Protein AF-A0A2G9TLR8-F1 (afdb_monomer_lite)

InterPro domains:
  IPR001030 Aconitase/3-isopropylmalate dehydratase large subunit, alpha/beta/alpha domain [PF00330] (1-109)
  IPR006249 Aconitase/Iron-responsive element-binding protein 2 [PTHR11670] (1-155)
  IPR015931 Aconitase/3-isopropylmalate dehydratase large subunit, alpha/beta/alpha, subdomain 1/3 [G3DSA:3.30.499.10] (1-155)
  IPR018136 Aconitase family, 4Fe-4S cluster binding site [PS01244] (40-53)
  IPR036008 Aconitase, iron-sulfur domain [SSF53732] (1-154)

Organism: Teladorsagia circumcincta (NCBI:txid45464)

Secondary structure (DSSP, 8-state):
-GGGT----TT----B--SSHHHHHHHHHTT-HHHHHHTT--B--SSSGGGGT---PPPHHHHHHHHHTT---EEEESSS---TTTS-TT--EEEE--HHHHHHHHHH--TTS-TTSEEEE-TTS-EEEHHHHPPPHHHHHHHHHHH--GGGG--

Structure (mmCIF, N/CA/C/O backbone):
data_AF-A0A2G9TLR8-F1
#
_entry.id   AF-A0A2G9TLR8-F1
#
loop_
_atom_site.group_PDB
_atom_site.id
_atom_site.type_symbol
_atom_site.label_atom_id
_atom_site.label_alt_id
_atom_site.label_comp_id
_atom_site.label_asym_id
_atom_site.label_entity_id
_atom_site.label_seq_id
_atom_site.pdbx_PDB_ins_code
_atom_site.Cartn_x
_atom_site.Cartn_y
_atom_site.Cartn_z
_atom_site.occupancy
_atom_site.B_iso_or_equiv
_atom_site.auth_seq_id
_atom_site.auth_comp_id
_atom_site.auth_asym_id
_atom_site.auth_atom_id
_atom_site.pdbx_PDB_model_num
ATOM 1 N N . ALA A 1 1 ? -7.104 -1.362 -9.140 1.00 96.25 1 ALA A N 1
ATOM 2 C CA . ALA A 1 1 ? -7.588 -0.629 -7.942 1.00 96.25 1 ALA A CA 1
ATOM 3 C C . ALA A 1 1 ? -7.954 0.818 -8.272 1.00 96.25 1 ALA A C 1
ATOM 5 O O . ALA A 1 1 ? -9.134 1.130 -8.304 1.00 96.25 1 ALA A O 1
ATOM 6 N N . VAL A 1 2 ? -6.984 1.682 -8.585 1.00 97.75 2 VAL A N 1
ATOM 7 C CA . VAL A 1 2 ? -7.238 3.103 -8.905 1.00 97.75 2 VAL A CA 1
ATOM 8 C C . VAL A 1 2 ? -8.200 3.299 -10.082 1.00 97.75 2 VAL A C 1
ATOM 10 O O . VAL A 1 2 ? -9.046 4.185 -10.034 1.00 97.75 2 VAL A O 1
ATOM 13 N N . GLU A 1 3 ? -8.108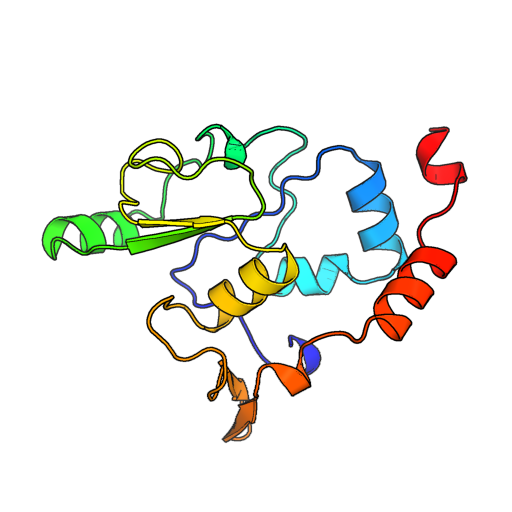 2.470 -11.124 1.00 97.31 3 GLU A N 1
ATOM 14 C CA . GLU A 1 3 ? -9.030 2.518 -12.274 1.00 97.31 3 GLU A CA 1
ATOM 15 C C . GLU A 1 3 ? -10.479 2.171 -11.902 1.00 97.31 3 GLU A C 1
ATOM 17 O O . GLU A 1 3 ? -11.409 2.634 -12.551 1.00 97.31 3 GLU A O 1
ATOM 22 N N . LEU A 1 4 ? -10.675 1.416 -10.816 1.00 97.06 4 LEU A N 1
ATOM 23 C CA . LEU A 1 4 ? -11.990 1.130 -10.234 1.00 97.06 4 LEU A CA 1
ATOM 24 C C . LEU A 1 4 ? -12.455 2.245 -9.275 1.00 97.06 4 LEU A C 1
ATOM 26 O O . LEU A 1 4 ? -13.472 2.099 -8.605 1.00 97.06 4 LEU A O 1
ATOM 30 N N . GLY A 1 5 ? -11.701 3.344 -9.168 1.00 97.12 5 GLY A N 1
ATOM 31 C CA . GLY A 1 5 ? -11.995 4.454 -8.263 1.00 97.12 5 GLY A CA 1
ATOM 32 C C . GLY A 1 5 ? -11.666 4.174 -6.797 1.00 97.12 5 GLY A C 1
ATOM 33 O O . GLY A 1 5 ? -12.200 4.855 -5.929 1.00 97.12 5 GLY A O 1
ATOM 34 N N . LEU A 1 6 ? -10.825 3.173 -6.508 1.00 97.81 6 LEU A N 1
ATOM 35 C CA . LEU A 1 6 ? -10.418 2.864 -5.137 1.00 97.81 6 LEU A CA 1
ATOM 36 C C . LEU A 1 6 ? -9.254 3.740 -4.671 1.00 97.81 6 LEU A C 1
ATOM 38 O O . LEU A 1 6 ? -8.334 4.028 -5.441 1.00 97.81 6 LEU A O 1
ATOM 42 N N . GLU A 1 7 ? -9.270 4.065 -3.381 1.00 97.56 7 GLU A N 1
ATOM 43 C CA . GLU A 1 7 ? -8.266 4.878 -2.692 1.00 97.56 7 GLU A CA 1
ATOM 44 C C . GLU A 1 7 ? -7.835 4.202 -1.382 1.00 97.56 7 GLU A C 1
ATOM 46 O O . GLU A 1 7 ? -8.571 3.391 -0.811 1.00 97.56 7 GLU A O 1
ATOM 51 N N . SER A 1 8 ? -6.626 4.514 -0.909 1.00 97.75 8 SER A N 1
ATOM 52 C CA . SER A 1 8 ? -6.204 4.133 0.444 1.00 97.75 8 SER A CA 1
ATOM 53 C C . SER A 1 8 ? -7.057 4.868 1.479 1.00 97.75 8 SER A C 1
ATOM 55 O O . SER A 1 8 ? -7.471 6.003 1.250 1.00 97.75 8 SER A O 1
ATOM 57 N N . GLN A 1 9 ? -7.292 4.258 2.642 1.00 96.69 9 GLN A N 1
ATOM 58 C CA . GLN A 1 9 ? -7.989 4.945 3.726 1.00 96.69 9 GLN A CA 1
ATOM 59 C C . GLN A 1 9 ? -7.203 6.187 4.171 1.00 96.69 9 GLN A C 1
ATOM 61 O O . GLN A 1 9 ? -5.986 6.089 4.358 1.00 96.69 9 GLN A O 1
ATOM 66 N N . PRO A 1 10 ? -7.877 7.322 4.429 1.00 94.25 10 PRO A N 1
ATOM 67 C CA . PRO A 1 10 ? -7.221 8.616 4.633 1.00 94.25 10 PRO A CA 1
ATOM 68 C C . PRO A 1 10 ? -6.327 8.675 5.878 1.00 94.25 10 PRO A C 1
ATOM 70 O O . PRO A 1 10 ? -5.382 9.448 5.915 1.00 94.25 10 PRO A O 1
ATOM 73 N N . PHE A 1 11 ? -6.591 7.839 6.884 1.00 93.62 11 PHE A N 1
ATOM 74 C CA . PHE A 1 11 ? -5.785 7.739 8.106 1.00 93.62 11 PHE A CA 1
ATOM 75 C C . PHE A 1 11 ? -4.569 6.803 7.968 1.00 93.62 11 PHE A C 1
ATOM 77 O O . PHE A 1 11 ? -3.835 6.591 8.935 1.00 93.62 11 PHE A O 1
ATOM 84 N N . THR A 1 12 ? -4.370 6.175 6.804 1.00 95.88 12 THR A N 1
ATOM 85 C CA . THR A 1 12 ? -3.268 5.232 6.594 1.00 95.88 12 THR A CA 1
ATOM 86 C C . THR A 1 12 ? -2.026 5.962 6.113 1.00 95.88 12 THR A C 1
ATOM 88 O O . THR A 1 12 ? -1.997 6.508 5.014 1.00 95.88 12 THR A O 1
ATOM 91 N N . LYS A 1 13 ? -0.943 5.872 6.887 1.00 97.25 13 LYS A N 1
ATOM 92 C CA . LYS A 1 13 ? 0.371 6.336 6.445 1.00 97.25 13 LYS A CA 1
ATOM 93 C C . LYS A 1 13 ? 1.013 5.332 5.486 1.00 97.25 13 LYS A C 1
ATOM 95 O O . LYS A 1 13 ? 1.544 4.305 5.909 1.00 97.25 13 LYS A O 1
ATOM 100 N N . THR A 1 14 ? 1.000 5.650 4.198 1.00 97.75 14 THR A N 1
ATOM 101 C CA . THR A 1 14 ? 1.627 4.855 3.134 1.00 97.75 14 THR A CA 1
ATOM 102 C C . THR A 1 14 ? 3.005 5.399 2.762 1.00 97.75 14 THR A C 1
ATOM 104 O O . THR A 1 14 ? 3.245 6.605 2.786 1.00 97.75 14 THR A O 1
ATOM 107 N N . SER A 1 15 ? 3.937 4.520 2.393 1.00 97.69 15 SER A N 1
ATOM 108 C CA . SER A 1 15 ? 5.247 4.927 1.880 1.00 97.69 15 SER A CA 1
ATOM 109 C C . SER A 1 15 ? 5.835 3.883 0.936 1.00 97.69 15 SER A C 1
ATOM 111 O O . SER A 1 15 ? 5.637 2.681 1.111 1.00 97.69 15 SER A O 1
ATOM 113 N N . LEU A 1 16 ? 6.586 4.348 -0.064 1.00 98.38 16 LEU A N 1
ATOM 114 C CA . LEU A 1 16 ? 7.414 3.513 -0.927 1.00 98.38 16 LEU A CA 1
ATOM 115 C C . LEU A 1 16 ? 8.881 3.882 -0.693 1.00 98.38 16 LEU A C 1
ATOM 117 O O . LEU A 1 16 ? 9.289 5.023 -0.900 1.00 98.38 16 LEU A O 1
ATOM 121 N N . SER A 1 17 ? 9.682 2.923 -0.231 1.00 98.00 17 SER A N 1
ATOM 122 C CA . SER A 1 17 ? 11.109 3.125 0.055 1.00 98.00 17 SER A CA 1
ATOM 123 C C . SER A 1 17 ? 11.953 2.113 -0.714 1.00 98.00 17 SER A C 1
ATOM 125 O O . SER A 1 17 ? 12.267 1.047 -0.179 1.00 98.00 17 SER A O 1
ATOM 127 N N . PRO A 1 18 ? 12.274 2.380 -1.993 1.00 97.38 18 PRO A N 1
ATOM 128 C CA . PRO A 1 18 ? 13.015 1.425 -2.797 1.00 97.38 18 PRO A CA 1
ATOM 129 C C . PRO A 1 18 ? 14.457 1.233 -2.321 1.00 97.38 18 PRO A C 1
ATOM 131 O O . PRO A 1 18 ? 15.094 2.152 -1.809 1.00 97.38 18 PRO A O 1
ATOM 134 N N . GLY A 1 19 ? 15.011 0.043 -2.559 1.00 95.94 19 GLY A N 1
ATOM 135 C CA . GLY A 1 19 ? 16.422 -0.237 -2.272 1.00 95.94 19 GLY A CA 1
ATOM 136 C C . GLY A 1 19 ? 17.399 0.425 -3.252 1.00 95.94 19 GLY A C 1
ATOM 137 O O . GLY A 1 19 ? 18.567 0.605 -2.921 1.00 95.94 19 GLY A O 1
ATOM 138 N N . SER A 1 20 ? 16.938 0.792 -4.451 1.00 96.12 20 SER A N 1
ATOM 139 C CA . SER A 1 20 ? 17.745 1.454 -5.479 1.00 96.12 20 SER A CA 1
ATOM 140 C C . SER A 1 20 ? 16.880 2.313 -6.404 1.00 96.12 20 SER A C 1
ATOM 142 O O . SER A 1 20 ? 15.669 2.106 -6.511 1.00 96.12 20 SER A O 1
ATOM 144 N N . GLY A 1 21 ? 17.516 3.243 -7.124 1.00 95.00 21 GLY A N 1
ATOM 145 C CA . GLY A 1 21 ? 16.857 4.070 -8.143 1.00 95.00 21 GLY A CA 1
ATOM 146 C C . GLY A 1 21 ? 16.304 3.279 -9.332 1.00 95.00 21 GLY A C 1
ATOM 147 O O . GLY A 1 21 ? 15.387 3.748 -9.999 1.00 95.00 21 GLY A O 1
ATOM 148 N N . VAL A 1 22 ? 16.799 2.058 -9.572 1.00 96.19 22 VAL A N 1
ATOM 149 C CA . VAL A 1 22 ? 16.319 1.180 -10.655 1.00 96.19 22 VAL A CA 1
ATOM 150 C C . VAL A 1 22 ? 14.833 0.865 -10.503 1.00 96.19 22 VAL A C 1
ATOM 152 O O . VAL A 1 22 ? 14.115 0.809 -11.497 1.00 96.19 22 VAL A O 1
ATOM 155 N N . VAL A 1 23 ? 14.369 0.715 -9.259 1.00 96.56 23 VAL A N 1
ATOM 156 C CA . VAL A 1 23 ? 12.956 0.469 -8.950 1.00 96.56 23 VAL A CA 1
ATOM 157 C C . VAL A 1 23 ? 12.077 1.610 -9.428 1.00 96.56 23 VAL A C 1
ATOM 159 O O . VAL A 1 23 ? 11.093 1.384 -10.124 1.00 96.56 23 VAL A O 1
ATOM 162 N N . THR A 1 24 ? 12.460 2.840 -9.101 1.00 96.50 24 THR A N 1
ATOM 163 C CA . THR A 1 24 ? 11.739 4.029 -9.553 1.00 96.50 24 THR A CA 1
ATOM 164 C C . THR A 1 24 ? 11.716 4.093 -11.076 1.00 96.50 24 THR A C 1
ATOM 166 O O . THR A 1 24 ? 10.641 4.241 -11.644 1.00 96.50 24 THR A O 1
ATOM 169 N N . LYS A 1 25 ? 12.860 3.855 -11.738 1.00 95.69 25 LYS A N 1
ATOM 170 C CA . LYS A 1 25 ? 12.950 3.862 -13.207 1.00 95.69 25 LYS A CA 1
ATOM 171 C C . LYS A 1 25 ? 11.966 2.884 -13.850 1.00 95.69 25 LYS A C 1
ATOM 173 O O . LYS A 1 25 ? 11.202 3.299 -14.717 1.00 95.69 25 LYS A O 1
ATOM 178 N N . TYR A 1 26 ? 11.941 1.610 -13.435 1.00 96.50 26 TYR A N 1
ATOM 179 C CA . TYR A 1 26 ? 11.021 0.649 -14.060 1.00 96.50 26 TYR A CA 1
ATOM 180 C C . TYR A 1 26 ? 9.547 0.931 -13.720 1.00 96.50 26 TYR A C 1
ATOM 182 O O . TYR A 1 26 ? 8.675 0.654 -14.542 1.00 96.50 26 TYR A O 1
ATOM 190 N N . LEU A 1 27 ? 9.239 1.506 -12.549 1.00 97.44 27 LEU A N 1
ATOM 191 C CA . LEU A 1 27 ? 7.870 1.901 -12.184 1.00 97.44 27 LEU A CA 1
ATOM 192 C C . LEU A 1 27 ? 7.390 3.132 -12.966 1.00 97.44 27 LEU A C 1
ATOM 194 O O . LEU A 1 27 ? 6.206 3.229 -13.283 1.00 97.44 27 LEU A O 1
ATOM 198 N N . GLU A 1 28 ? 8.288 4.063 -13.287 1.00 96.31 28 GLU A N 1
ATOM 199 C CA . GLU A 1 28 ? 7.993 5.234 -14.116 1.00 96.31 28 GLU A CA 1
ATOM 200 C C . GLU A 1 28 ? 7.721 4.833 -15.565 1.00 96.31 28 GLU A C 1
ATOM 202 O O . GLU A 1 28 ? 6.664 5.162 -16.101 1.00 96.31 28 GLU A O 1
ATOM 207 N N . VAL A 1 29 ? 8.632 4.080 -16.191 1.00 96.38 29 VAL A N 1
ATOM 208 C CA . VAL A 1 29 ? 8.490 3.701 -17.611 1.00 96.38 29 VAL A CA 1
ATOM 209 C C . VAL A 1 29 ? 7.352 2.711 -17.857 1.00 96.38 29 VAL A C 1
ATOM 211 O O . VAL A 1 29 ? 6.778 2.721 -18.941 1.00 96.38 29 VAL A O 1
ATOM 214 N N . SER A 1 30 ? 6.998 1.885 -16.865 1.00 96.50 30 SER A N 1
ATOM 215 C CA . SER A 1 30 ? 5.812 1.014 -16.929 1.00 96.50 30 SER A CA 1
ATOM 216 C C . SER A 1 30 ? 4.497 1.764 -16.710 1.00 96.50 30 SER A C 1
ATOM 218 O O . SER A 1 30 ? 3.425 1.181 -16.856 1.00 96.50 30 SER A O 1
ATOM 220 N N . GLY A 1 31 ? 4.553 3.043 -16.322 1.00 97.25 31 GLY A N 1
ATOM 221 C CA . GLY A 1 31 ? 3.375 3.840 -15.996 1.00 97.25 31 GLY A CA 1
ATOM 222 C C . GLY A 1 31 ? 2.703 3.461 -14.674 1.00 97.25 31 GLY A C 1
ATOM 223 O O . GLY A 1 31 ? 1.629 3.979 -14.388 1.00 97.25 31 GLY A O 1
ATOM 224 N N . LEU A 1 32 ? 3.308 2.597 -13.849 1.00 97.44 32 LEU A N 1
ATOM 225 C CA . LEU A 1 32 ? 2.738 2.140 -12.575 1.00 97.44 32 LEU A CA 1
ATOM 226 C C . LEU A 1 32 ? 2.936 3.140 -11.427 1.00 97.44 32 LEU A C 1
ATOM 228 O O . LEU A 1 32 ? 2.103 3.203 -10.519 1.00 97.44 32 LEU A O 1
ATOM 232 N N . LEU A 1 33 ? 4.013 3.936 -11.449 1.00 98.06 33 LEU A N 1
ATOM 233 C CA . LEU A 1 33 ? 4.317 4.875 -10.364 1.00 98.06 33 LEU A CA 1
ATOM 234 C C . LEU A 1 33 ? 3.182 5.887 -10.094 1.00 98.06 33 LEU A C 1
ATOM 236 O O . LEU A 1 33 ? 2.831 6.046 -8.924 1.00 98.06 33 LEU A O 1
ATOM 240 N N . PRO A 1 34 ? 2.550 6.525 -11.102 1.00 98.38 34 PRO A N 1
ATOM 241 C CA . PRO A 1 34 ? 1.422 7.429 -10.865 1.00 98.38 34 PRO A CA 1
ATOM 242 C C . PRO A 1 34 ? 0.244 6.771 -10.131 1.00 98.38 34 PRO A C 1
ATOM 244 O O . PRO A 1 34 ? -0.391 7.403 -9.286 1.00 98.38 34 PRO A O 1
ATOM 247 N N . PHE A 1 35 ? -0.036 5.491 -10.397 1.00 98.19 35 PHE A N 1
ATOM 248 C CA . PHE A 1 35 ? -1.100 4.758 -9.706 1.00 98.19 35 PHE A CA 1
ATOM 249 C C . PHE A 1 35 ? -0.739 4.469 -8.246 1.00 98.19 35 PHE A C 1
ATOM 251 O O . PHE A 1 35 ? -1.583 4.626 -7.366 1.00 98.19 35 PHE A O 1
ATOM 258 N N . LEU A 1 36 ? 0.518 4.104 -7.973 1.00 98.44 36 LEU A N 1
ATOM 259 C CA . LEU A 1 36 ? 1.021 3.938 -6.606 1.00 98.44 36 LEU A CA 1
ATOM 260 C C . LEU A 1 36 ? 0.950 5.258 -5.828 1.00 98.44 36 LEU A C 1
ATOM 262 O O . LEU A 1 36 ? 0.455 5.285 -4.704 1.00 98.44 36 LEU A O 1
ATOM 266 N N . GLN A 1 37 ? 1.365 6.363 -6.448 1.00 98.19 37 GLN A N 1
ATOM 267 C CA . GLN A 1 37 ? 1.293 7.699 -5.854 1.00 98.19 37 GLN A CA 1
ATOM 268 C C . GLN A 1 37 ? -0.147 8.133 -5.571 1.00 98.19 37 GLN A C 1
ATOM 270 O O . GLN A 1 37 ? -0.405 8.701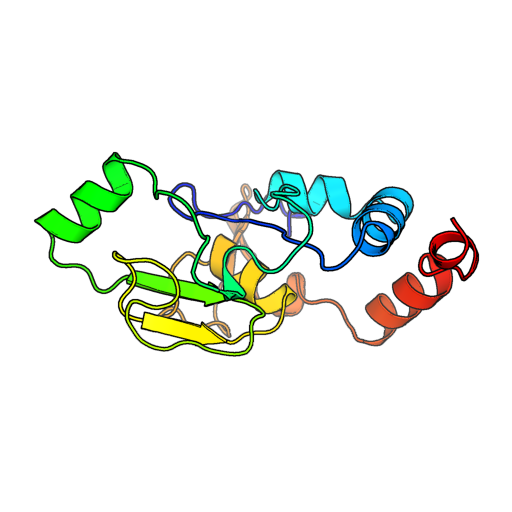 -4.517 1.00 98.19 37 GLN A O 1
ATOM 275 N N . LYS A 1 38 ? -1.106 7.811 -6.449 1.00 98.06 38 LYS A N 1
ATOM 276 C CA . LYS A 1 38 ? -2.529 8.086 -6.197 1.00 98.06 38 LYS A CA 1
ATOM 277 C C . LYS A 1 38 ? -3.091 7.305 -5.001 1.00 98.06 38 LYS A C 1
ATOM 279 O O . LYS A 1 38 ? -4.025 7.768 -4.361 1.00 98.06 38 LYS A O 1
ATOM 284 N N . LEU A 1 39 ? -2.497 6.162 -4.658 1.00 98.19 39 LEU A N 1
ATOM 285 C CA . LEU A 1 39 ? -2.792 5.420 -3.426 1.00 98.19 39 LEU A CA 1
ATOM 286 C C . LEU A 1 39 ? -1.959 5.891 -2.216 1.00 98.19 39 LEU A C 1
ATOM 288 O O . LEU A 1 39 ? -2.015 5.257 -1.164 1.00 98.19 39 LEU A O 1
ATOM 292 N N . GLY A 1 40 ? -1.179 6.966 -2.357 1.00 97.62 40 GLY A N 1
ATOM 293 C CA . GLY A 1 40 ? -0.323 7.540 -1.315 1.00 97.62 40 GLY A CA 1
ATOM 294 C C . GLY A 1 40 ? 1.078 6.921 -1.214 1.00 97.62 40 GLY A C 1
ATOM 295 O O . GLY A 1 40 ? 1.877 7.330 -0.368 1.00 97.62 40 GLY A O 1
ATOM 296 N N . PHE A 1 41 ? 1.434 5.951 -2.061 1.00 98.38 41 PHE A N 1
ATOM 297 C CA . PHE A 1 41 ? 2.761 5.321 -2.077 1.00 98.38 41 PHE A CA 1
ATOM 298 C C . PHE A 1 41 ? 3.773 6.175 -2.849 1.00 98.38 41 PHE A C 1
ATOM 300 O O . PHE A 1 41 ? 4.283 5.798 -3.905 1.00 98.38 41 PHE A O 1
ATOM 307 N N . HIS A 1 42 ? 4.073 7.351 -2.304 1.00 97.31 42 HIS A N 1
ATOM 308 C CA . HIS A 1 42 ? 5.133 8.214 -2.810 1.00 97.31 42 HIS A CA 1
ATOM 309 C C . HIS A 1 42 ? 6.517 7.661 -2.460 1.00 97.31 42 HIS A C 1
ATOM 311 O O . HIS A 1 42 ? 6.703 7.002 -1.431 1.00 97.31 42 HIS A O 1
ATOM 317 N N . ILE A 1 43 ? 7.503 7.976 -3.306 1.00 97.88 43 ILE A N 1
ATOM 318 C CA . ILE A 1 43 ? 8.912 7.695 -3.027 1.00 97.88 43 ILE A CA 1
ATOM 319 C C . ILE A 1 43 ? 9.332 8.532 -1.817 1.00 97.88 43 ILE A C 1
ATOM 321 O O . ILE A 1 43 ? 9.537 9.737 -1.924 1.00 97.88 43 ILE A O 1
ATOM 325 N N . ALA A 1 44 ? 9.450 7.880 -0.665 1.00 96.12 44 ALA A N 1
ATOM 326 C CA . ALA A 1 44 ? 9.855 8.514 0.587 1.00 96.12 44 ALA A CA 1
ATOM 327 C C . ALA A 1 44 ? 11.383 8.638 0.711 1.00 96.12 44 ALA A C 1
ATOM 329 O O . ALA A 1 44 ? 11.886 9.442 1.490 1.00 96.12 44 ALA A O 1
ATOM 330 N N . GLY A 1 45 ? 12.128 7.821 -0.037 1.00 96.31 45 GLY A N 1
ATOM 331 C CA . GLY A 1 45 ? 13.587 7.800 -0.035 1.00 96.31 45 GLY A CA 1
ATOM 332 C C . GLY A 1 45 ? 14.142 6.437 -0.433 1.00 96.31 45 GLY A C 1
ATOM 333 O O . GLY A 1 45 ? 13.402 5.458 -0.529 1.00 96.31 45 GLY A O 1
ATOM 334 N N . TYR A 1 46 ? 15.456 6.380 -0.647 1.00 96.75 46 TYR A N 1
ATOM 335 C CA . TYR A 1 46 ? 16.166 5.155 -1.008 1.00 96.75 46 TYR A CA 1
ATOM 336 C C . TYR A 1 46 ? 16.951 4.625 0.190 1.00 96.75 46 TYR A C 1
ATOM 338 O O . TYR A 1 46 ? 17.853 5.299 0.687 1.00 96.75 46 TYR A O 1
ATOM 346 N N . GLY A 1 47 ? 16.609 3.427 0.664 1.00 94.44 47 GLY A N 1
ATOM 347 C CA . GLY A 1 47 ? 17.260 2.803 1.817 1.00 94.44 47 GLY A CA 1
ATOM 348 C C . GLY A 1 47 ? 16.286 2.145 2.791 1.00 94.44 47 GLY A C 1
ATOM 349 O O . GLY A 1 47 ? 15.126 1.898 2.478 1.00 94.44 47 GLY A O 1
ATOM 350 N N . CYS A 1 48 ? 16.774 1.838 3.995 1.00 92.94 48 CYS A N 1
ATOM 351 C CA . CYS A 1 48 ? 16.062 0.979 4.944 1.00 92.94 48 CYS A CA 1
ATOM 352 C C . CYS A 1 48 ? 14.738 1.563 5.479 1.00 92.94 48 CYS A C 1
ATOM 354 O O . CYS A 1 48 ? 13.782 0.810 5.651 1.00 92.94 48 CYS A O 1
ATOM 356 N N . MET A 1 49 ? 14.674 2.870 5.762 1.00 96.19 49 MET A N 1
ATOM 357 C CA . MET A 1 49 ? 13.453 3.595 6.172 1.00 96.19 49 MET A CA 1
ATOM 358 C C . MET A 1 49 ? 12.614 2.840 7.233 1.00 96.19 49 MET A C 1
ATOM 360 O O . MET A 1 49 ? 13.151 2.402 8.257 1.00 96.19 49 MET A O 1
ATOM 364 N N . THR A 1 50 ? 11.313 2.638 6.993 1.00 96.12 50 THR A N 1
ATOM 365 C CA . THR A 1 50 ? 10.382 1.928 7.886 1.00 96.12 50 THR A CA 1
ATOM 366 C C . THR A 1 50 ? 10.887 0.549 8.324 1.00 96.12 50 THR A C 1
ATOM 368 O O . THR A 1 50 ? 10.641 0.149 9.458 1.00 96.12 50 THR A O 1
ATOM 371 N N . CYS A 1 51 ? 11.655 -0.166 7.489 1.00 94.50 51 CYS A N 1
ATOM 372 C CA . CYS A 1 51 ? 12.172 -1.504 7.814 1.00 94.50 51 CYS A CA 1
ATOM 373 C C . CYS A 1 51 ? 13.061 -1.510 9.076 1.00 94.50 51 CYS A C 1
ATOM 375 O O . CYS A 1 51 ? 13.115 -2.498 9.810 1.00 94.50 51 CYS A O 1
ATOM 377 N N . ILE A 1 52 ? 13.741 -0.394 9.366 1.00 94.31 52 ILE A N 1
ATOM 378 C CA . ILE A 1 52 ? 14.572 -0.234 10.570 1.00 94.31 52 ILE A CA 1
ATOM 379 C C . ILE A 1 52 ? 13.934 0.651 11.648 1.00 94.3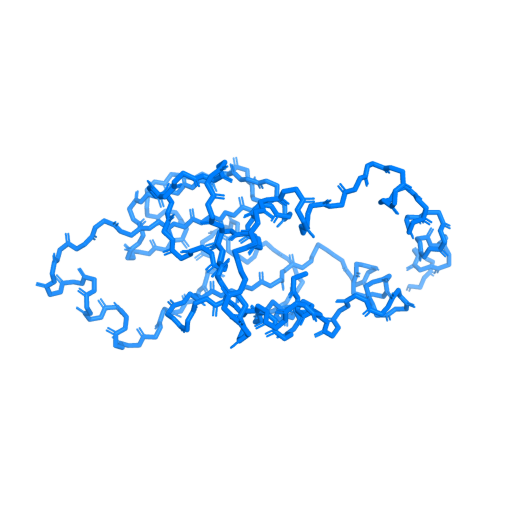1 52 ILE A C 1
ATOM 381 O O . ILE A 1 52 ? 14.609 0.966 12.625 1.00 94.31 52 ILE A O 1
ATOM 385 N N . GLY A 1 53 ? 12.665 1.030 11.487 1.00 94.44 53 GLY A N 1
ATOM 386 C CA . GLY A 1 53 ? 11.961 1.926 12.408 1.00 94.44 53 GLY A CA 1
ATOM 387 C C . GLY A 1 53 ? 12.066 3.410 12.071 1.00 94.44 53 GLY A C 1
ATOM 388 O O . GLY A 1 53 ? 11.490 4.232 12.776 1.00 94.44 53 GLY A O 1
ATOM 389 N N . ASN A 1 54 ? 12.735 3.775 10.971 1.00 95.31 54 ASN A N 1
ATOM 390 C CA . ASN A 1 54 ? 12.748 5.153 10.471 1.00 95.31 54 ASN A CA 1
ATOM 391 C C . ASN A 1 54 ? 11.469 5.429 9.670 1.00 95.31 54 ASN A C 1
ATOM 393 O O . ASN A 1 54 ? 11.509 5.695 8.470 1.00 95.31 54 ASN A O 1
ATOM 397 N N . SER A 1 55 ? 10.326 5.294 10.337 1.00 93.75 55 SER A N 1
ATOM 398 C CA . SER A 1 55 ? 8.991 5.453 9.761 1.00 93.75 55 SER A CA 1
ATOM 399 C C . SER A 1 55 ? 8.500 6.902 9.790 1.00 93.75 55 SER A C 1
ATOM 401 O O . SER A 1 55 ? 7.625 7.252 9.003 1.00 93.75 55 SER A O 1
ATOM 403 N N . GLY A 1 56 ? 9.077 7.762 10.638 1.00 93.81 56 GLY A N 1
ATOM 404 C CA . GLY A 1 56 ? 8.643 9.152 10.839 1.00 93.81 56 GLY A CA 1
ATOM 405 C C . GLY A 1 56 ? 7.279 9.259 11.543 1.00 93.81 56 GLY A C 1
ATOM 406 O O . GLY A 1 56 ? 6.619 8.240 11.731 1.00 93.81 56 GLY A O 1
ATOM 407 N N . PRO A 1 57 ? 6.811 10.473 11.878 1.00 94.88 57 PRO A N 1
ATOM 408 C CA . PRO A 1 57 ? 5.606 10.665 12.692 1.00 94.88 57 PRO A CA 1
ATOM 409 C C . PRO A 1 57 ? 4.318 10.273 11.953 1.00 94.88 57 PRO A C 1
ATOM 411 O O . PRO A 1 57 ? 4.227 10.460 10.738 1.00 94.88 57 PRO A O 1
ATOM 414 N N . LEU A 1 58 ? 3.328 9.742 12.671 1.00 95.62 58 LEU A N 1
ATOM 415 C CA . LEU A 1 58 ? 1.938 9.700 12.195 1.00 95.62 58 LEU A CA 1
ATOM 416 C C . LEU A 1 58 ? 1.328 11.108 12.229 1.00 95.62 58 LEU A C 1
ATOM 418 O O . LEU A 1 58 ? 1.846 11.984 12.924 1.00 95.62 58 LEU A O 1
ATOM 422 N N . ASP A 1 59 ? 0.222 11.306 11.512 1.00 95.50 59 ASP A N 1
ATOM 423 C CA . ASP A 1 59 ? -0.585 12.518 11.652 1.00 95.50 59 ASP A CA 1
ATOM 424 C C . ASP A 1 59 ? -1.011 12.713 13.109 1.00 95.50 59 ASP A C 1
ATOM 426 O O . ASP A 1 59 ? -1.366 11.754 13.802 1.00 95.50 59 ASP A O 1
ATOM 430 N N . GLU A 1 60 ? -0.971 13.961 13.575 1.00 96.62 60 GLU A N 1
ATOM 431 C CA . GLU A 1 60 ? -1.199 14.302 14.982 1.00 96.62 60 GLU A CA 1
ATOM 432 C C . GLU A 1 60 ? -2.575 13.827 15.467 1.00 96.62 60 GLU A C 1
ATOM 434 O O . GLU A 1 60 ? -2.689 13.238 16.542 1.00 96.62 60 GLU A O 1
ATOM 439 N N . GLU A 1 61 ? -3.608 13.992 14.637 1.00 96.50 61 GLU A N 1
ATOM 440 C CA . GLU A 1 61 ? -4.965 13.527 14.939 1.00 96.50 61 GLU A CA 1
ATOM 441 C C . GLU A 1 61 ? -5.040 11.999 15.072 1.00 96.50 61 GLU A C 1
ATOM 443 O O . GLU A 1 61 ? -5.716 11.488 15.966 1.00 96.50 61 GLU A O 1
ATOM 448 N N . VAL A 1 62 ? -4.303 11.260 14.233 1.00 96.25 62 VAL A N 1
ATOM 449 C CA . VAL A 1 62 ? -4.243 9.792 14.286 1.00 96.25 62 VAL A CA 1
ATOM 450 C C . VAL A 1 62 ? -3.507 9.337 15.543 1.00 96.25 62 VAL A C 1
ATOM 452 O O . VAL A 1 62 ? -4.008 8.476 16.265 1.00 96.25 62 VAL A O 1
ATOM 455 N N . ALA A 1 63 ? -2.344 9.925 15.840 1.00 96.56 63 ALA A N 1
ATOM 456 C CA . ALA A 1 63 ? -1.569 9.601 17.038 1.00 96.56 63 ALA A CA 1
ATOM 457 C C . ALA A 1 63 ? -2.383 9.854 18.316 1.00 96.56 63 ALA A C 1
ATOM 459 O O . ALA A 1 63 ? -2.474 8.977 19.178 1.00 96.56 63 ALA A O 1
ATOM 460 N N . LYS A 1 64 ? -3.055 11.007 18.388 1.00 97.25 64 LYS A N 1
ATOM 461 C CA . LYS A 1 64 ? -3.938 11.369 19.497 1.00 97.25 64 LYS A CA 1
ATOM 462 C C . LYS A 1 64 ? -5.098 10.383 19.648 1.00 97.25 64 LYS A C 1
ATOM 464 O O . LYS A 1 64 ? -5.334 9.888 20.747 1.00 97.25 64 LYS A O 1
ATOM 469 N N . ALA A 1 65 ? -5.773 10.027 18.554 1.00 97.31 65 ALA A N 1
ATOM 470 C CA . ALA A 1 65 ? -6.869 9.060 18.589 1.00 97.31 65 ALA A CA 1
ATOM 471 C C . ALA A 1 65 ? -6.417 7.673 19.083 1.00 97.31 65 ALA A C 1
ATOM 473 O O . ALA A 1 65 ? -7.159 7.017 19.819 1.00 97.31 65 ALA A O 1
ATOM 474 N N . ILE A 1 66 ? -5.208 7.234 18.711 1.00 96.75 66 ILE A N 1
ATOM 475 C CA . ILE A 1 66 ? -4.621 5.971 19.181 1.00 96.75 66 ILE A CA 1
ATOM 476 C C . ILE A 1 66 ? -4.414 5.996 20.698 1.00 96.75 66 ILE A C 1
ATOM 478 O O . ILE A 1 66 ? -4.795 5.038 21.373 1.00 96.75 66 ILE A O 1
ATOM 482 N N . GLU A 1 67 ? -3.825 7.071 21.222 1.00 96.62 67 GLU A N 1
ATOM 483 C CA . GLU A 1 67 ? -3.511 7.218 22.647 1.00 96.62 67 GLU A CA 1
ATOM 484 C C . GLU A 1 67 ? -4.773 7.369 23.503 1.00 96.62 67 GLU A C 1
ATOM 486 O O . GLU A 1 67 ? -4.966 6.604 24.448 1.00 96.62 67 GLU A O 1
ATOM 491 N N . GLU A 1 68 ? -5.666 8.297 23.144 1.00 98.06 68 GLU A N 1
ATOM 492 C CA . GLU A 1 68 ? -6.882 8.602 23.913 1.00 98.06 68 GLU A CA 1
ATOM 493 C C . GLU A 1 68 ? -7.828 7.401 24.022 1.00 98.06 68 GLU A C 1
ATOM 495 O O . GLU A 1 68 ? -8.483 7.213 25.046 1.00 98.06 68 GLU A O 1
ATOM 500 N N . ASN A 1 69 ? -7.877 6.564 22.982 1.00 97.69 69 ASN A N 1
ATOM 501 C CA . ASN A 1 69 ? -8.761 5.399 22.926 1.00 97.69 69 ASN A CA 1
ATOM 502 C C . ASN A 1 69 ? -8.030 4.074 23.202 1.00 97.69 69 ASN A C 1
ATOM 504 O O . ASN A 1 69 ? -8.635 3.008 23.082 1.00 97.69 69 ASN A O 1
ATOM 508 N N . ASN A 1 70 ? -6.740 4.118 23.560 1.00 96.06 70 ASN A N 1
ATOM 509 C CA . ASN A 1 70 ? -5.897 2.943 23.812 1.00 96.06 70 ASN A CA 1
ATOM 510 C C . ASN A 1 70 ? -6.000 1.874 22.698 1.00 96.06 70 ASN A C 1
ATOM 512 O O . ASN A 1 70 ? -6.114 0.670 22.958 1.00 96.06 70 ASN A O 1
ATOM 516 N N . LEU A 1 71 ? -5.976 2.307 21.434 1.00 95.88 71 LEU A N 1
ATOM 517 C CA . LEU A 1 71 ? -6.196 1.425 20.287 1.00 95.88 71 LEU A CA 1
ATOM 518 C C . LEU A 1 71 ? -4.985 0.529 20.020 1.00 95.88 71 LEU A C 1
ATOM 520 O O . LEU A 1 71 ? -3.828 0.934 20.154 1.00 95.88 71 LEU A O 1
ATOM 524 N N . VAL A 1 72 ? -5.235 -0.716 19.618 1.00 95.31 72 VAL A N 1
ATOM 525 C CA . VAL A 1 72 ? -4.203 -1.574 19.022 1.00 95.31 72 VAL A CA 1
ATOM 526 C C . VAL A 1 72 ? -4.244 -1.341 17.518 1.00 95.31 72 VAL A C 1
ATOM 528 O O . VAL A 1 72 ? -5.109 -1.879 16.831 1.00 95.31 72 VAL A O 1
ATOM 531 N N . VAL A 1 73 ? -3.324 -0.523 17.010 1.00 95.69 73 VAL A N 1
ATOM 532 C CA . VAL A 1 73 ? -3.178 -0.307 15.565 1.00 95.69 73 VAL A CA 1
ATOM 533 C C . VAL A 1 73 ? -2.106 -1.207 14.967 1.00 95.69 73 VAL A C 1
ATOM 535 O O . VAL A 1 73 ? -1.179 -1.650 15.658 1.00 95.69 73 VAL A O 1
ATOM 538 N N . ALA A 1 74 ? -2.259 -1.470 13.671 1.00 96.50 74 ALA A N 1
ATOM 539 C CA . ALA A 1 74 ? -1.421 -2.385 12.921 1.00 96.50 74 ALA A CA 1
ATOM 540 C C . ALA A 1 74 ? -0.555 -1.665 11.881 1.00 96.50 74 ALA A C 1
ATOM 542 O O . ALA A 1 74 ? -1.034 -0.797 11.157 1.00 96.50 74 ALA A O 1
ATOM 543 N N . GLY A 1 75 ? 0.704 -2.081 11.772 1.00 97.12 75 GLY A N 1
ATOM 544 C CA . GLY A 1 75 ? 1.586 -1.781 10.651 1.00 97.12 75 GLY A CA 1
ATOM 545 C C . GLY A 1 75 ? 1.685 -2.991 9.728 1.00 97.12 75 GLY A C 1
ATOM 546 O O . GLY A 1 75 ? 1.903 -4.108 10.194 1.00 97.12 75 GLY A O 1
ATOM 547 N N . VAL A 1 76 ? 1.550 -2.783 8.420 1.00 98.00 76 VAL A N 1
ATOM 548 C CA . VAL A 1 76 ? 1.760 -3.820 7.399 1.00 98.00 76 VAL A CA 1
ATOM 549 C C . VAL A 1 76 ? 2.934 -3.394 6.529 1.00 98.00 76 VAL A C 1
ATOM 551 O O . VAL A 1 76 ? 2.929 -2.290 5.990 1.00 98.00 76 VAL A O 1
ATOM 554 N N . LEU A 1 77 ? 3.959 -4.238 6.409 1.00 97.69 77 LEU A N 1
ATOM 555 C CA . LEU A 1 77 ? 5.188 -3.879 5.703 1.00 97.69 77 LEU A CA 1
ATOM 556 C C . LEU A 1 77 ? 5.803 -5.048 4.933 1.00 97.69 77 LEU A C 1
ATOM 558 O O . LEU A 1 77 ? 5.795 -6.189 5.388 1.00 97.69 77 LEU A O 1
ATOM 562 N N . SER A 1 78 ? 6.445 -4.738 3.807 1.00 97.44 78 SER A N 1
ATOM 563 C CA . SER A 1 78 ? 7.267 -5.678 3.035 1.00 97.44 78 SER A CA 1
ATOM 564 C C . SER A 1 78 ? 8.719 -5.712 3.520 1.00 97.44 78 SER A C 1
ATOM 566 O O . SER A 1 78 ? 9.659 -5.592 2.734 1.00 97.44 78 SER A O 1
ATOM 568 N N . GLY A 1 79 ? 8.889 -5.797 4.842 1.00 95.12 79 GLY A N 1
ATOM 569 C CA . GLY A 1 79 ? 10.180 -5.911 5.522 1.00 95.12 79 GLY A CA 1
ATOM 570 C C . GLY A 1 79 ? 10.503 -7.350 5.933 1.00 95.12 79 GLY A C 1
ATOM 571 O O . GLY A 1 79 ? 9.937 -8.306 5.410 1.00 95.12 79 GLY A O 1
ATOM 572 N N . ASN A 1 80 ? 11.403 -7.507 6.908 1.00 94.19 80 ASN A N 1
ATOM 573 C CA . ASN A 1 80 ? 11.828 -8.820 7.417 1.00 94.19 80 ASN A CA 1
ATOM 574 C C . ASN A 1 80 ? 11.745 -8.981 8.948 1.00 94.19 80 ASN A C 1
ATOM 576 O O . ASN A 1 80 ? 12.045 -10.056 9.464 1.00 94.19 80 ASN A O 1
ATOM 580 N N . ARG A 1 81 ? 11.375 -7.930 9.687 1.00 92.69 81 ARG A N 1
ATOM 581 C CA . ARG A 1 81 ? 11.247 -7.926 11.153 1.00 92.69 81 ARG A CA 1
ATOM 582 C C . ARG A 1 81 ? 10.015 -7.129 11.561 1.00 92.69 81 ARG A C 1
ATOM 584 O O . ARG A 1 81 ? 9.719 -6.113 10.943 1.00 92.69 81 ARG A O 1
ATOM 591 N N . ASN A 1 82 ? 9.333 -7.569 12.614 1.00 93.94 82 ASN A N 1
ATOM 592 C CA . ASN A 1 82 ? 8.050 -7.010 13.052 1.00 93.94 82 ASN A CA 1
ATOM 593 C C . ASN A 1 82 ? 7.884 -6.996 14.586 1.00 93.94 82 ASN A C 1
ATOM 595 O O . ASN A 1 82 ? 6.775 -7.127 15.095 1.00 93.94 82 ASN A O 1
ATOM 599 N N . PHE A 1 83 ? 8.981 -6.857 15.333 1.00 88.44 83 PHE A N 1
ATOM 600 C CA . PHE A 1 83 ? 8.923 -6.750 16.794 1.00 88.44 83 PHE A CA 1
ATOM 601 C C . PHE A 1 83 ? 8.155 -5.493 17.232 1.00 88.44 83 PHE A C 1
ATOM 603 O O . PHE A 1 83 ? 8.220 -4.454 16.569 1.00 88.44 83 PHE A O 1
ATOM 610 N N . GLU A 1 84 ? 7.452 -5.577 18.360 1.00 85.75 84 GLU A N 1
ATOM 611 C CA . GLU A 1 84 ? 6.762 -4.434 18.965 1.00 85.75 84 GLU A CA 1
ATOM 612 C C . GLU A 1 84 ? 7.736 -3.271 19.220 1.00 85.75 84 GLU A C 1
ATOM 614 O O . GLU A 1 84 ? 8.897 -3.479 19.577 1.00 85.75 84 GLU A O 1
ATOM 619 N N . GLY A 1 85 ? 7.293 -2.040 18.951 1.00 81.19 85 GLY A N 1
ATOM 620 C CA . GLY A 1 85 ? 8.106 -0.828 19.106 1.00 81.19 85 GLY A CA 1
ATOM 621 C C . GLY A 1 85 ? 9.236 -0.655 18.081 1.00 81.19 85 GLY A C 1
ATOM 622 O O . GLY A 1 85 ? 9.847 0.410 18.029 1.00 81.19 85 GLY A O 1
ATOM 623 N N . ARG A 1 86 ? 9.515 -1.652 17.225 1.00 88.75 86 ARG A N 1
ATOM 624 C CA . ARG A 1 86 ? 10.562 -1.545 16.193 1.00 88.75 86 ARG A CA 1
ATOM 625 C C . ARG A 1 86 ? 10.139 -0.689 15.007 1.00 88.75 86 ARG A C 1
ATOM 627 O O . ARG A 1 86 ? 10.989 -0.014 14.442 1.00 88.75 86 ARG A O 1
ATOM 634 N N . ILE A 1 87 ? 8.878 -0.780 14.588 1.00 93.62 87 ILE A N 1
ATOM 635 C CA . ILE A 1 87 ? 8.399 -0.151 13.347 1.00 93.62 87 ILE A CA 1
ATOM 636 C C . ILE A 1 87 ? 7.960 1.292 13.584 1.00 93.62 87 ILE A C 1
ATOM 638 O O . ILE A 1 87 ? 8.370 2.185 12.845 1.00 93.62 87 ILE A O 1
ATOM 642 N N . HIS A 1 88 ? 7.139 1.523 14.605 1.00 95.69 88 HIS A N 1
ATOM 643 C CA . HIS A 1 88 ? 6.675 2.845 15.014 1.00 95.69 88 HIS A CA 1
ATOM 644 C C . HIS A 1 88 ? 6.214 2.777 16.484 1.00 95.69 88 HIS A C 1
ATOM 646 O O . HIS A 1 88 ? 5.621 1.763 16.860 1.00 95.69 88 HIS A O 1
ATOM 652 N N . PRO A 1 89 ? 6.445 3.809 17.320 1.00 94.06 89 PRO A N 1
ATOM 653 C CA . PRO A 1 89 ? 6.095 3.786 18.748 1.00 94.06 89 PRO A CA 1
ATOM 654 C C . PRO A 1 89 ? 4.599 3.572 19.020 1.00 94.06 89 PRO A C 1
ATOM 656 O O . PRO A 1 89 ? 4.242 2.834 19.929 1.00 94.06 89 PRO A O 1
ATOM 659 N N . HIS A 1 90 ? 3.720 4.157 18.202 1.00 94.56 90 HIS A N 1
ATOM 660 C CA . HIS A 1 90 ? 2.264 3.981 18.326 1.00 94.56 90 HIS A CA 1
ATOM 661 C C . HIS A 1 90 ? 1.727 2.651 17.775 1.00 94.56 90 HIS A C 1
ATOM 663 O O . HIS A 1 90 ? 0.537 2.382 17.905 1.00 94.56 90 HIS A O 1
ATOM 669 N N . VAL A 1 91 ? 2.563 1.815 17.146 1.00 94.19 91 VAL A N 1
ATOM 670 C CA . VAL A 1 91 ? 2.122 0.586 16.467 1.00 94.19 91 VAL A CA 1
ATOM 671 C C . VAL A 1 91 ? 2.520 -0.652 17.266 1.00 94.19 91 VAL A C 1
ATOM 673 O O . VAL A 1 91 ? 3.691 -1.040 17.313 1.00 94.19 91 VAL A O 1
ATOM 676 N N . ARG A 1 92 ? 1.513 -1.311 17.850 1.00 94.69 92 ARG A N 1
ATOM 677 C CA . ARG A 1 92 ? 1.688 -2.514 18.681 1.00 94.69 92 ARG A CA 1
ATOM 678 C C . ARG A 1 92 ? 1.638 -3.820 17.888 1.00 94.69 92 ARG A C 1
ATOM 680 O O . ARG A 1 92 ? 2.329 -4.768 18.241 1.00 94.69 92 ARG A O 1
ATOM 687 N N . ALA A 1 93 ? 0.869 -3.874 16.799 1.00 95.69 93 ALA A N 1
ATOM 688 C CA . ALA A 1 93 ? 0.781 -5.054 15.939 1.00 95.69 93 ALA A CA 1
ATOM 689 C C . ALA A 1 93 ? 1.509 -4.808 14.611 1.00 95.69 93 ALA A C 1
ATOM 691 O O . ALA A 1 93 ? 1.253 -3.813 13.944 1.00 95.69 93 ALA A O 1
ATOM 692 N N . ASN A 1 94 ? 2.412 -5.696 14.196 1.00 96.75 94 ASN A N 1
ATOM 693 C CA . ASN A 1 94 ? 3.170 -5.525 12.954 1.00 96.75 94 ASN A CA 1
ATOM 694 C C . ASN A 1 94 ? 3.138 -6.811 12.120 1.00 96.75 94 ASN A C 1
ATOM 696 O O . ASN A 1 94 ? 3.474 -7.887 12.616 1.00 96.75 94 ASN A O 1
ATOM 700 N N . TYR A 1 95 ? 2.777 -6.696 10.844 1.00 97.38 95 TYR A N 1
ATOM 701 C CA . TYR A 1 95 ? 2.589 -7.818 9.927 1.00 97.38 95 TYR A CA 1
ATOM 702 C C . TYR A 1 95 ? 3.528 -7.702 8.731 1.00 97.38 95 TYR A C 1
ATOM 704 O O . TYR A 1 95 ? 3.523 -6.704 8.008 1.00 97.38 95 TYR A O 1
ATOM 712 N N . LEU A 1 96 ? 4.323 -8.748 8.510 1.00 97.75 96 LEU A N 1
ATOM 713 C CA . LEU A 1 96 ? 5.126 -8.875 7.300 1.00 97.75 96 LEU A CA 1
ATOM 714 C C . LEU A 1 96 ? 4.247 -9.409 6.171 1.00 97.75 96 LEU A C 1
ATOM 716 O O . LEU A 1 96 ? 3.590 -10.437 6.331 1.00 97.75 96 LEU A O 1
ATOM 720 N N . ALA A 1 97 ? 4.241 -8.716 5.039 1.00 97.56 97 ALA A N 1
ATOM 721 C CA . ALA A 1 97 ? 3.430 -9.075 3.883 1.00 97.56 97 ALA A CA 1
ATOM 722 C C . ALA A 1 97 ? 4.169 -8.769 2.575 1.00 97.56 97 ALA A C 1
ATOM 724 O O . ALA A 1 97 ? 5.172 -8.058 2.558 1.00 97.56 97 ALA A O 1
ATOM 725 N N . SER A 1 98 ? 3.681 -9.298 1.454 1.00 97.75 98 SER A N 1
ATOM 726 C CA . SER A 1 98 ? 4.201 -8.908 0.140 1.00 97.75 98 SER A CA 1
ATOM 727 C C . SER A 1 98 ? 3.846 -7.444 -0.178 1.00 97.75 98 SER A C 1
ATOM 729 O O . SER A 1 98 ? 2.859 -6.929 0.357 1.00 97.75 98 SER A O 1
ATOM 731 N N . PRO A 1 99 ? 4.591 -6.759 -1.069 1.00 97.69 99 PRO A N 1
ATOM 732 C CA . PRO A 1 99 ? 4.254 -5.391 -1.465 1.00 97.69 99 PRO A CA 1
ATOM 733 C C . PRO A 1 99 ? 2.802 -5.221 -1.958 1.00 97.69 99 PRO A C 1
ATOM 735 O O . PRO A 1 99 ? 2.141 -4.299 -1.483 1.00 97.69 99 PRO A O 1
ATOM 738 N N . PRO A 1 100 ? 2.234 -6.115 -2.800 1.00 97.50 100 PRO A N 1
ATOM 739 C CA . PRO A 1 100 ? 0.829 -6.002 -3.197 1.00 97.50 100 PRO A CA 1
ATOM 740 C C . PRO A 1 100 ? -0.152 -6.139 -2.024 1.00 97.50 100 PRO A C 1
ATOM 742 O O . PRO A 1 100 ? -1.157 -5.437 -1.989 1.00 97.50 100 PRO A O 1
ATOM 745 N N . LEU A 1 101 ? 0.139 -6.986 -1.027 1.00 97.81 101 LEU A N 1
ATOM 746 C CA . LEU A 1 101 ? -0.705 -7.087 0.170 1.00 97.81 101 LEU A CA 1
ATOM 747 C C . LEU A 1 101 ? -0.670 -5.807 1.007 1.00 97.81 101 LEU A C 1
ATOM 749 O O . LEU A 1 101 ? -1.708 -5.408 1.524 1.00 97.81 101 LEU A O 1
ATOM 753 N N . ALA A 1 102 ? 0.483 -5.144 1.126 1.00 97.94 102 ALA A N 1
ATOM 754 C CA . ALA A 1 102 ? 0.563 -3.862 1.827 1.00 97.94 102 ALA A CA 1
ATOM 755 C C . ALA A 1 102 ? -0.331 -2.796 1.163 1.00 97.94 102 ALA A C 1
ATOM 757 O O . ALA A 1 102 ? -1.011 -2.048 1.862 1.00 97.94 102 ALA A O 1
ATOM 758 N N . VAL A 1 103 ? -0.401 -2.789 -0.174 1.00 98.25 103 VAL A N 1
ATOM 759 C CA . VAL A 1 103 ? -1.320 -1.927 -0.940 1.00 98.25 103 VAL A CA 1
ATOM 760 C C . VAL A 1 103 ? -2.786 -2.312 -0.706 1.00 98.25 103 VAL A C 1
ATOM 762 O O . VAL A 1 103 ? -3.628 -1.447 -0.495 1.00 98.25 103 VAL A O 1
ATOM 765 N N . VAL A 1 104 ? -3.123 -3.604 -0.693 1.00 98.31 104 VAL A N 1
ATOM 766 C CA . VAL A 1 104 ? -4.501 -4.043 -0.403 1.00 98.31 104 VAL A CA 1
ATOM 767 C C . VAL A 1 104 ? -4.931 -3.624 1.005 1.00 98.31 104 VAL A C 1
ATOM 769 O O . VAL A 1 104 ? -6.039 -3.118 1.184 1.00 98.31 104 VAL A O 1
ATOM 772 N N . TYR A 1 105 ? -4.062 -3.777 2.007 1.00 98.25 105 TYR A N 1
ATOM 773 C CA . TYR A 1 105 ? -4.386 -3.387 3.379 1.00 98.25 105 TYR A CA 1
ATOM 774 C C . TYR A 1 105 ? -4.498 -1.873 3.573 1.00 98.25 105 TYR A C 1
ATOM 776 O O . TYR A 1 105 ? -5.269 -1.457 4.438 1.00 98.25 105 TYR A O 1
ATOM 784 N N . SER A 1 106 ? -3.813 -1.047 2.772 1.00 98.25 106 SER A N 1
ATOM 785 C CA . SER A 1 106 ? -4.017 0.408 2.822 1.00 98.25 106 SER A CA 1
ATOM 786 C C . SER A 1 106 ? -5.405 0.816 2.324 1.00 98.25 106 SER A C 1
ATOM 788 O O . SER A 1 106 ? -5.986 1.757 2.853 1.00 98.25 106 SER A O 1
ATOM 790 N N . ILE A 1 107 ? -5.972 0.079 1.364 1.00 98.12 107 ILE A N 1
ATOM 791 C CA . ILE A 1 107 ? -7.350 0.266 0.879 1.00 98.12 107 ILE A CA 1
ATOM 792 C C . ILE A 1 107 ? -8.361 -0.268 1.906 1.00 98.12 107 ILE A C 1
ATOM 794 O O . ILE A 1 107 ? -9.349 0.394 2.228 1.00 98.12 107 ILE A O 1
ATOM 798 N N . LEU A 1 108 ? -8.096 -1.454 2.461 1.00 97.38 108 LEU A N 1
ATOM 799 C CA . LEU A 1 108 ? -8.975 -2.123 3.424 1.00 97.38 108 LEU A CA 1
ATOM 800 C C . LEU A 1 108 ? -9.065 -1.369 4.767 1.00 97.38 108 LEU A C 1
ATOM 802 O O . LEU A 1 108 ? -10.126 -1.344 5.408 1.00 97.38 108 LEU A O 1
ATOM 806 N N . GLY A 1 109 ? -7.937 -0.787 5.197 1.00 96.56 109 GLY A N 1
ATOM 807 C CA . GLY A 1 109 ? -7.776 0.042 6.396 1.00 96.56 109 GLY A CA 1
ATOM 808 C C . GLY A 1 109 ? -7.783 -0.692 7.729 1.00 96.56 109 GLY A C 1
ATOM 809 O O . GLY A 1 109 ? -7.650 -0.065 8.776 1.00 96.56 109 GLY A O 1
ATOM 810 N N . ASN A 1 110 ? -8.008 -2.004 7.724 1.00 95.94 110 ASN A N 1
ATOM 811 C CA . ASN A 1 110 ? -8.150 -2.785 8.943 1.00 95.94 110 ASN A CA 1
ATOM 812 C C . ASN A 1 110 ? -7.719 -4.233 8.698 1.00 95.94 110 ASN A C 1
ATOM 814 O O . ASN A 1 110 ? -8.312 -4.929 7.877 1.00 95.94 110 ASN A O 1
ATOM 818 N N . VAL A 1 111 ? -6.713 -4.689 9.445 1.00 96.50 111 VAL A N 1
ATOM 819 C CA . VAL A 1 111 ? -6.155 -6.047 9.334 1.00 96.50 111 VAL A CA 1
ATOM 820 C C . VAL A 1 111 ? -7.080 -7.145 9.870 1.00 96.50 111 VAL A C 1
ATOM 822 O O . VAL A 1 111 ? -6.857 -8.312 9.575 1.00 96.50 111 VAL A O 1
ATOM 825 N N . ASN A 1 112 ? -8.122 -6.794 10.631 1.00 96.25 112 ASN A N 1
ATOM 826 C CA . ASN A 1 112 ? -9.121 -7.747 11.126 1.00 96.25 112 ASN A CA 1
ATOM 827 C C . ASN A 1 112 ? -10.252 -8.011 10.120 1.00 96.25 112 ASN A C 1
ATOM 829 O O . ASN A 1 112 ? -11.098 -8.868 10.374 1.00 96.25 112 ASN A O 1
ATOM 833 N N . LYS A 1 113 ? -10.322 -7.265 9.010 1.00 95.75 113 LYS A N 1
ATOM 834 C CA . LYS A 1 113 ? -11.299 -7.539 7.950 1.00 95.75 113 LYS A CA 1
ATOM 835 C C . LYS A 1 11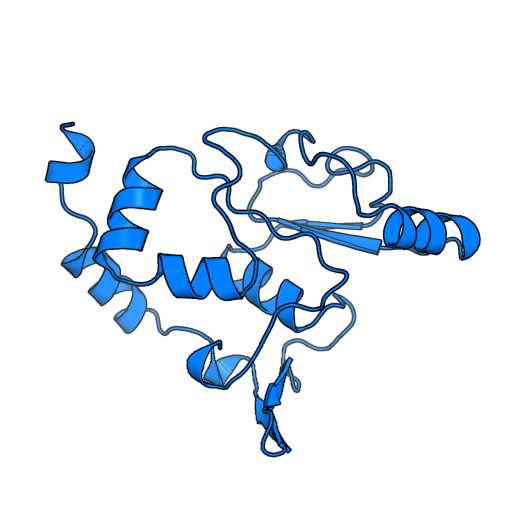3 ? -10.874 -8.778 7.160 1.00 95.75 113 LYS A C 1
ATOM 837 O O . LYS A 1 113 ? -9.691 -8.974 6.892 1.00 95.75 113 LYS A O 1
ATOM 842 N N . ASP A 1 114 ? -11.852 -9.588 6.761 1.00 95.06 114 ASP A N 1
ATOM 843 C CA . ASP A 1 114 ? -11.604 -10.753 5.914 1.00 95.06 114 ASP A CA 1
ATOM 844 C C . ASP A 1 114 ? -11.163 -10.309 4.515 1.00 95.06 114 ASP A C 1
ATOM 846 O O . ASP A 1 114 ? -11.935 -9.719 3.760 1.00 95.06 114 ASP A O 1
ATOM 850 N N . ILE A 1 115 ? -9.917 -10.626 4.166 1.00 94.62 115 ILE A N 1
ATOM 851 C CA . ILE A 1 115 ? -9.332 -10.311 2.861 1.00 94.62 115 ILE A CA 1
ATOM 852 C C . ILE A 1 115 ? -9.969 -11.113 1.712 1.00 94.62 115 ILE A C 1
ATOM 854 O O . ILE A 1 115 ? -9.823 -10.740 0.551 1.00 94.62 115 ILE A O 1
ATOM 858 N N . ASN A 1 116 ? -10.685 -12.203 2.012 1.00 95.00 116 ASN A N 1
ATOM 859 C CA . ASN A 1 116 ? -11.467 -12.947 1.019 1.00 95.00 116 ASN A CA 1
ATOM 860 C C . ASN A 1 116 ? -12.865 -12.346 0.803 1.00 95.00 116 ASN A C 1
ATOM 862 O O . ASN A 1 116 ? -13.568 -12.750 -0.125 1.00 95.00 116 ASN A O 1
ATOM 866 N N . GLY A 1 117 ? -13.264 -11.396 1.652 1.00 97.00 117 GLY A N 1
ATOM 867 C CA . GLY A 1 117 ? -14.498 -10.638 1.523 1.00 97.00 117 GLY A CA 1
ATOM 868 C C . GLY A 1 117 ? -14.367 -9.443 0.575 1.00 97.00 117 GLY A C 1
ATOM 869 O O . GLY A 1 117 ? -13.491 -9.380 -0.291 1.00 97.00 117 GLY A O 1
ATOM 870 N N . VAL A 1 118 ? -15.271 -8.479 0.747 1.00 97.81 118 VAL A N 1
ATOM 871 C CA . VAL A 1 118 ? -15.251 -7.211 0.008 1.00 97.81 118 VAL A CA 1
ATOM 872 C C . VAL A 1 118 ? -14.094 -6.351 0.518 1.00 97.81 118 VAL A C 1
ATOM 874 O O . VAL A 1 118 ? -14.032 -6.016 1.702 1.00 97.81 118 VAL A O 1
ATOM 877 N N . ILE A 1 119 ? -13.187 -5.979 -0.384 1.00 97.69 119 ILE A N 1
ATOM 878 C CA . ILE A 1 119 ? -12.041 -5.114 -0.085 1.00 97.69 119 ILE A CA 1
ATOM 879 C C . ILE A 1 119 ? -12.484 -3.656 0.016 1.00 97.69 119 ILE A C 1
ATOM 881 O O . ILE A 1 119 ? -12.113 -2.949 0.953 1.00 97.69 119 ILE A O 1
ATOM 885 N N . ALA A 1 120 ? -13.282 -3.216 -0.953 1.00 97.00 120 ALA A N 1
ATOM 886 C CA . ALA A 1 120 ? -13.841 -1.877 -1.021 1.00 97.00 120 ALA A CA 1
ATOM 887 C C . ALA A 1 120 ? -15.074 -1.869 -1.927 1.00 97.00 120 ALA A C 1
ATOM 889 O O . ALA A 1 120 ? -15.297 -2.804 -2.694 1.00 97.00 120 ALA A O 1
ATOM 890 N N . THR A 1 121 ? -15.837 -0.786 -1.865 1.00 97.12 121 THR A N 1
ATOM 891 C CA . THR A 1 121 ? -16.948 -0.525 -2.780 1.00 97.12 121 THR A CA 1
ATOM 892 C C . THR A 1 121 ? -16.555 0.636 -3.688 1.00 97.12 121 THR A C 1
ATOM 894 O O . THR A 1 121 ? -16.016 1.640 -3.218 1.00 97.12 121 THR A O 1
ATOM 897 N N . THR A 1 122 ? -16.778 0.492 -4.990 1.00 96.62 122 THR A N 1
ATOM 898 C CA . THR A 1 122 ? -16.508 1.540 -5.979 1.00 96.62 122 THR A CA 1
ATOM 899 C C . THR A 1 122 ? -17.459 2.736 -5.808 1.00 96.62 122 THR A C 1
ATOM 901 O O . THR A 1 122 ? -18.517 2.604 -5.183 1.00 96.62 122 THR A O 1
ATOM 904 N N . PRO A 1 123 ? -17.161 3.903 -6.416 1.00 94.94 123 PRO A N 1
ATOM 905 C CA . PRO A 1 123 ? -18.064 5.058 -6.387 1.00 94.94 123 PRO A CA 1
ATOM 906 C C . PRO A 1 123 ? -19.468 4.789 -6.955 1.00 94.94 123 PRO A C 1
ATOM 908 O O . PRO A 1 123 ? -20.427 5.440 -6.550 1.00 94.94 123 PRO A O 1
ATOM 911 N N . ASP A 1 124 ? -19.607 3.831 -7.877 1.00 94.94 124 ASP A N 1
ATOM 912 C CA . ASP A 1 124 ? -20.891 3.392 -8.440 1.00 94.94 124 ASP A CA 1
ATOM 913 C C . ASP A 1 124 ? -21.579 2.275 -7.630 1.00 94.94 124 ASP A C 1
ATOM 915 O O . ASP A 1 124 ? -22.595 1.738 -8.067 1.00 94.94 124 ASP A O 1
ATOM 919 N N . GLY A 1 125 ? -21.061 1.936 -6.444 1.00 96.50 125 GLY A N 1
ATOM 920 C CA . GLY A 1 125 ? -21.697 1.007 -5.509 1.00 96.50 125 GLY A CA 1
ATOM 921 C C . GLY A 1 125 ? -21.416 -0.474 -5.771 1.00 96.50 125 GLY A C 1
ATOM 922 O O . GLY A 1 125 ? -22.149 -1.318 -5.259 1.00 96.50 125 GLY A O 1
ATOM 923 N N . LYS A 1 126 ? -20.395 -0.817 -6.567 1.00 97.50 126 LYS A N 1
ATOM 924 C CA . LYS A 1 126 ? -20.017 -2.213 -6.831 1.00 97.50 126 LYS A CA 1
ATOM 925 C C . LYS A 1 126 ? -18.987 -2.697 -5.825 1.00 97.50 126 LYS A C 1
ATOM 927 O O . LYS A 1 126 ? -17.993 -2.022 -5.564 1.00 97.50 126 LYS A O 1
ATOM 932 N N . ASP A 1 127 ? -19.197 -3.901 -5.318 1.00 98.25 127 ASP A N 1
ATOM 933 C CA . ASP A 1 127 ? -18.226 -4.560 -4.455 1.00 98.25 127 ASP A CA 1
ATOM 934 C C . ASP A 1 127 ? -16.997 -5.000 -5.255 1.00 98.25 127 ASP A C 1
ATOM 936 O O . ASP A 1 127 ? -17.113 -5.608 -6.321 1.00 98.25 127 ASP A O 1
ATOM 940 N N . VAL A 1 128 ? -15.818 -4.698 -4.715 1.00 98.19 128 VAL A N 1
ATOM 941 C CA . VAL A 1 128 ? -14.521 -5.115 -5.245 1.00 98.19 128 VAL A CA 1
ATOM 942 C C . VAL A 1 128 ? -13.912 -6.140 -4.305 1.00 98.19 128 VAL A C 1
ATOM 944 O O . VAL A 1 128 ? -13.723 -5.882 -3.115 1.00 98.19 128 VAL A O 1
ATOM 947 N N . TYR A 1 129 ? -13.558 -7.296 -4.848 1.00 98.25 129 TYR A N 1
ATOM 948 C CA . TYR A 1 129 ? -12.900 -8.387 -4.143 1.00 98.25 129 TYR A CA 1
ATOM 949 C C . TYR A 1 129 ? -11.406 -8.415 -4.468 1.00 98.25 129 TYR A C 1
ATOM 951 O O . TYR A 1 129 ? -10.947 -7.818 -5.442 1.00 98.25 129 TYR A O 1
ATOM 959 N N . LEU A 1 130 ? -10.632 -9.171 -3.683 1.00 97.94 130 LEU A N 1
ATOM 960 C CA . LEU A 1 130 ? -9.187 -9.300 -3.891 1.00 97.94 130 LEU A CA 1
ATOM 961 C C . LEU A 1 130 ? -8.847 -9.702 -5.334 1.00 97.94 130 LEU A C 1
ATOM 963 O O . LEU A 1 130 ? -8.011 -9.069 -5.968 1.00 97.94 130 LEU A O 1
ATOM 967 N N . LYS A 1 131 ? -9.547 -10.708 -5.871 1.00 97.00 131 LYS A N 1
ATOM 968 C CA . LYS A 1 131 ? -9.351 -11.225 -7.237 1.00 97.00 131 LYS A CA 1
ATOM 969 C C . LYS A 1 131 ? -9.532 -10.176 -8.342 1.00 97.00 131 LYS A C 1
ATOM 971 O O . LYS A 1 131 ? -8.978 -10.359 -9.416 1.00 97.00 131 LYS A O 1
ATOM 976 N N . ASP A 1 132 ? -10.286 -9.105 -8.092 1.00 97.00 132 ASP A N 1
ATOM 977 C CA . ASP A 1 132 ? -10.587 -8.081 -9.099 1.00 97.00 132 ASP A CA 1
ATOM 978 C C . ASP A 1 132 ? -9.447 -7.056 -9.230 1.00 97.00 132 ASP A C 1
ATOM 980 O O . ASP A 1 132 ? -9.384 -6.297 -10.194 1.00 97.00 132 ASP A O 1
ATOM 984 N N . ILE A 1 133 ? -8.543 -7.010 -8.245 1.00 96.88 133 ILE A N 1
ATOM 985 C CA . ILE A 1 133 ? -7.402 -6.083 -8.197 1.00 96.88 133 ILE A CA 1
ATOM 986 C C . ILE A 1 133 ? -6.056 -6.795 -8.048 1.00 96.88 133 ILE A C 1
ATOM 988 O O . ILE A 1 133 ? -5.021 -6.128 -7.984 1.00 96.88 133 ILE A O 1
ATOM 992 N N . TRP A 1 134 ? -6.062 -8.124 -7.954 1.00 97.81 134 TRP A N 1
ATOM 993 C CA . TRP A 1 134 ? -4.865 -8.926 -7.766 1.00 97.81 134 TRP A CA 1
ATOM 994 C C . TRP A 1 134 ? -4.275 -9.334 -9.117 1.00 97.81 134 TRP A C 1
ATOM 996 O O . TRP A 1 134 ? -4.963 -10.003 -9.889 1.00 97.81 134 TRP A O 1
ATOM 1006 N N . PRO A 1 135 ? -3.011 -8.986 -9.409 1.00 96.25 135 PRO A N 1
ATOM 1007 C CA . PRO A 1 135 ? -2.406 -9.339 -10.682 1.00 96.25 135 PRO A CA 1
ATOM 1008 C C . PRO A 1 135 ? -2.103 -10.839 -10.747 1.00 96.25 135 PRO A C 1
ATOM 1010 O O . PRO A 1 135 ? -1.677 -11.464 -9.767 1.00 96.25 135 PRO A O 1
ATOM 1013 N N . THR A 1 136 ? -2.291 -11.417 -11.927 1.00 97.38 136 THR A N 1
ATOM 1014 C CA . THR A 1 136 ? -1.859 -12.785 -12.228 1.00 97.38 136 THR A CA 1
ATOM 1015 C C . THR A 1 136 ? -0.336 -12.860 -12.337 1.00 97.38 136 THR A C 1
ATOM 1017 O O . THR A 1 136 ? 0.357 -11.855 -12.517 1.00 97.38 136 THR A O 1
ATOM 1020 N N . ARG A 1 137 ? 0.223 -14.071 -12.231 1.00 96.88 137 ARG A N 1
ATOM 1021 C CA . ARG A 1 137 ? 1.677 -14.257 -12.363 1.00 96.88 137 ARG A CA 1
ATOM 1022 C C . ARG A 1 137 ? 2.150 -13.920 -13.771 1.00 96.88 137 ARG A C 1
ATOM 1024 O O . ARG A 1 137 ? 3.227 -13.361 -13.934 1.00 96.88 137 ARG A O 1
ATOM 1031 N N . GLU A 1 138 ? 1.333 -14.244 -14.761 1.00 98.00 138 GLU A N 1
ATOM 1032 C CA . GLU A 1 138 ? 1.587 -14.022 -16.175 1.00 98.00 138 GLU A CA 1
ATOM 1033 C C . GLU A 1 138 ? 1.625 -12.521 -16.499 1.00 98.00 138 GLU A C 1
ATOM 1035 O O . GLU A 1 138 ? 2.526 -12.072 -17.207 1.00 98.00 138 GLU A O 1
ATOM 1040 N N . GLU A 1 139 ? 0.710 -11.727 -15.932 1.00 96.31 139 GLU A N 1
ATOM 1041 C CA . GLU A 1 139 ? 0.723 -10.264 -16.068 1.00 96.31 139 GLU A CA 1
ATOM 1042 C C . GLU A 1 139 ? 1.977 -9.648 -15.443 1.00 96.31 139 GLU A C 1
ATOM 1044 O O . GLU A 1 139 ? 2.632 -8.822 -16.078 1.00 96.31 139 GLU A O 1
ATOM 1049 N N . VAL A 1 140 ? 2.350 -10.079 -14.231 1.00 96.88 140 VAL A N 1
ATOM 1050 C CA . VAL A 1 140 ? 3.568 -9.588 -13.563 1.00 96.88 140 VAL A CA 1
ATOM 1051 C C . VAL A 1 140 ? 4.814 -9.944 -14.372 1.00 96.88 140 VAL A C 1
ATOM 1053 O O . VAL A 1 140 ? 5.644 -9.070 -14.609 1.00 96.88 140 VAL A O 1
ATOM 1056 N N . ALA A 1 141 ? 4.929 -11.191 -14.840 1.00 97.44 141 ALA A N 1
ATOM 1057 C CA . ALA A 1 141 ? 6.073 -11.647 -15.628 1.00 97.44 141 ALA A CA 1
ATOM 1058 C C . ALA A 1 141 ? 6.206 -10.871 -16.946 1.00 97.44 141 ALA A C 1
ATOM 1060 O O . ALA A 1 141 ? 7.308 -10.481 -17.326 1.00 97.44 141 ALA A O 1
ATOM 1061 N N . LYS A 1 142 ? 5.083 -10.585 -17.614 1.00 96.94 142 LYS A N 1
ATOM 1062 C CA . LYS A 1 142 ? 5.075 -9.769 -18.830 1.00 96.94 142 LYS A CA 1
ATOM 1063 C C . LYS A 1 142 ? 5.570 -8.346 -18.562 1.00 96.94 142 LYS A C 1
AT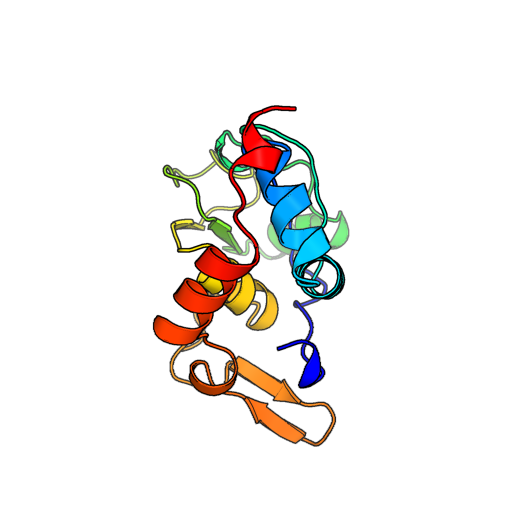OM 1065 O O . LYS A 1 142 ? 6.399 -7.844 -19.314 1.00 96.94 142 LYS A O 1
ATOM 1070 N N . PHE A 1 143 ? 5.097 -7.705 -17.491 1.00 95.44 143 PHE A N 1
ATOM 1071 C CA . PHE A 1 143 ? 5.569 -6.372 -17.101 1.00 95.44 143 PHE A CA 1
ATOM 1072 C C . PHE A 1 143 ? 7.057 -6.376 -16.734 1.00 95.44 143 PHE A C 1
ATOM 1074 O O . PHE A 1 143 ? 7.787 -5.454 -17.096 1.00 95.44 143 PHE A O 1
ATOM 1081 N N . GLU A 1 144 ? 7.519 -7.411 -16.036 1.00 96.31 144 GLU A N 1
ATOM 1082 C CA . GLU A 1 144 ? 8.932 -7.571 -15.705 1.00 96.31 144 GLU A CA 1
ATOM 1083 C C . GLU A 1 144 ? 9.788 -7.680 -16.974 1.00 96.31 144 GLU A C 1
ATOM 1085 O O . GLU A 1 144 ? 10.733 -6.910 -17.143 1.00 96.31 144 GLU A O 1
ATOM 1090 N N . GLU A 1 145 ? 9.422 -8.561 -17.908 1.00 96.75 145 GLU A N 1
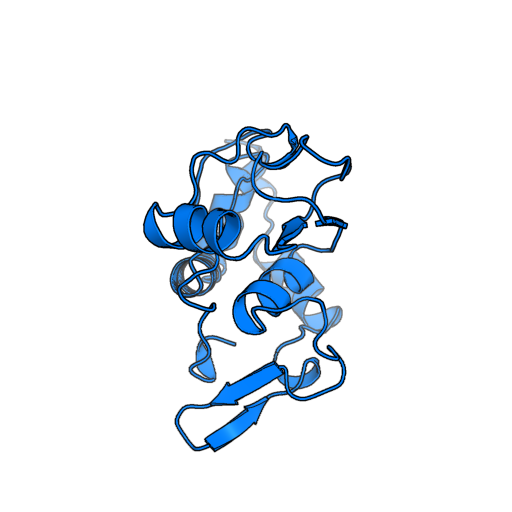ATOM 1091 C CA . GLU A 1 145 ? 10.134 -8.734 -19.177 1.00 96.75 145 GLU A CA 1
ATOM 1092 C C . GLU A 1 145 ? 10.134 -7.447 -20.013 1.00 96.75 145 GLU A C 1
ATOM 1094 O O . GLU A 1 145 ? 11.152 -7.073 -20.607 1.00 96.75 145 GLU A O 1
ATOM 1099 N N . GLU A 1 146 ? 9.006 -6.738 -20.052 1.00 96.94 146 GLU A N 1
ATOM 1100 C CA . GLU A 1 146 ? 8.834 -5.535 -20.858 1.00 96.94 146 GLU A CA 1
ATOM 1101 C C . GLU A 1 146 ? 9.584 -4.329 -20.284 1.00 96.94 146 GLU A C 1
ATOM 1103 O O . GLU A 1 146 ? 10.217 -3.604 -21.053 1.00 96.94 146 GLU A O 1
ATOM 1108 N N . PHE A 1 147 ? 9.597 -4.140 -18.962 1.00 96.69 147 PHE A N 1
ATOM 1109 C CA . PHE A 1 147 ? 10.078 -2.900 -18.348 1.00 96.69 147 PHE A CA 1
ATOM 1110 C C . PHE A 1 147 ? 11.359 -3.046 -17.526 1.00 96.69 147 PHE A C 1
ATOM 1112 O O . PHE A 1 147 ? 12.061 -2.056 -17.344 1.00 96.69 147 PHE A O 1
ATOM 1119 N N . VAL A 1 148 ? 11.751 -4.235 -17.067 1.00 95.56 148 VAL A N 1
ATOM 1120 C CA . VAL A 1 148 ? 13.003 -4.407 -16.309 1.00 95.56 148 VAL A CA 1
ATOM 1121 C C . VAL A 1 148 ? 14.159 -4.661 -17.275 1.00 95.56 148 VAL A C 1
ATOM 1123 O O . VAL A 1 148 ? 14.506 -5.791 -17.610 1.00 95.56 148 VAL A O 1
ATOM 1126 N N . LYS A 1 149 ? 14.771 -3.576 -17.767 1.00 93.44 149 LYS A N 1
ATOM 1127 C CA . LYS A 1 149 ? 15.842 -3.644 -18.773 1.00 93.44 149 LYS A CA 1
ATOM 1128 C C . LYS A 1 149 ? 17.246 -3.543 -18.162 1.00 93.44 149 LYS A C 1
ATOM 1130 O O . LYS A 1 149 ? 17.471 -2.687 -17.305 1.00 93.44 149 LYS A O 1
ATOM 1135 N N . PRO A 1 150 ? 18.242 -4.303 -18.674 1.00 93.44 150 PRO A N 1
ATOM 1136 C CA . PRO A 1 150 ? 19.630 -4.243 -18.199 1.00 93.44 150 PRO A CA 1
ATOM 1137 C C . PRO A 1 150 ? 20.252 -2.842 -18.212 1.00 93.44 150 PRO A C 1
ATOM 1139 O O . PRO A 1 150 ? 21.140 -2.560 -17.415 1.00 93.44 150 PRO A O 1
ATOM 1142 N N . GLN A 1 151 ? 19.796 -1.961 -19.107 1.00 92.56 151 GLN A N 1
ATOM 1143 C CA . GLN A 1 151 ? 20.276 -0.580 -19.204 1.00 92.56 151 GLN A CA 1
ATOM 1144 C C . GLN A 1 151 ? 20.097 0.203 -17.897 1.00 92.56 151 GLN A C 1
ATOM 1146 O O . GLN A 1 151 ? 20.976 0.973 -17.531 1.00 92.56 151 GLN A O 1
ATOM 1151 N N . PHE A 1 152 ? 19.027 -0.060 -17.137 1.00 91.31 152 PHE A N 1
ATOM 1152 C CA . PHE A 1 152 ? 18.765 0.653 -15.886 1.00 91.31 152 PHE A CA 1
ATOM 1153 C C . PHE A 1 152 ? 19.781 0.338 -14.787 1.00 91.31 152 PHE A C 1
ATOM 1155 O O . PHE A 1 152 ? 19.903 1.119 -13.852 1.00 91.31 152 PHE A O 1
ATOM 1162 N N . PHE A 1 153 ? 20.516 -0.770 -14.913 1.00 92.50 153 PHE A N 1
ATOM 1163 C CA . PHE A 1 153 ? 21.531 -1.215 -13.957 1.00 92.50 153 PHE A CA 1
ATOM 1164 C C . PHE A 1 153 ? 22.954 -0.761 -14.320 1.00 92.50 153 PHE A C 1
ATOM 1166 O O . PHE A 1 153 ? 23.886 -1.059 -13.579 1.00 92.50 153 PHE A O 1
ATOM 1173 N N . LYS A 1 154 ? 23.142 -0.109 -15.476 1.00 87.81 154 LYS A N 1
ATOM 1174 C CA . LYS A 1 154 ? 24.458 0.334 -15.976 1.00 87.81 154 LYS A CA 1
ATOM 1175 C C . LYS A 1 154 ? 24.713 1.834 -15.801 1.00 87.81 154 LYS A C 1
ATOM 1177 O O . LYS A 1 154 ? 25.817 2.280 -16.097 1.00 87.81 154 LYS A O 1
ATOM 1182 N N . GLU A 1 155 ? 23.698 2.576 -15.371 1.00 59.50 155 GLU A N 1
ATOM 1183 C CA . GLU A 1 155 ? 23.751 4.005 -15.036 1.00 59.50 155 GLU A CA 1
ATOM 1184 C C . GLU A 1 155 ? 23.968 4.195 -13.537 1.00 59.50 155 GLU A C 1
ATOM 1186 O O . GLU A 1 155 ? 24.827 5.025 -13.176 1.00 59.50 155 GLU A O 1
#

Sequence (155 aa):
AVELGLESQPFTKTSLSPGSGVVTKYLEVSGLLPFLQKLGFHIAGYGCMTCIGNSGPLDEEVAKAIEENNLVVAGVLSGNRNFEGRIHPHVRANYLASPPLAVVYSILGNVNKDINGVIATTPDGKDVYLKDIWPTREEVAKFEEEFVKPQFFKE

Foldseek 3Di:
DVVLVFEFDPQDQAEDAAQDCLVVQLCVVLVNQVVCVRNVHDHPYHDCQLLQQVPDDGDPVSLVVCVVVVDADEAEDCHDDFDAPRRYVSHGHYHHDHPVVNSLCRRQVDPPDDLQAFSDAGPVGHTDHCVNVPDDPVRVVVSCVVRNDPVSVVD

Radius of gyration: 16.54 Å; chains: 1; bounding box: 46×29×45 Å

pLDDT: mean 95.88, std 3.76, range [59.5, 98.44]